Protein AF-A0A6P0TDN8-F1 (afdb_monomer_lite)

Sequence (100 aa):
MKPEHPEQSISAPGKVEPGKIQPEKLEPEKLEPEKTADGSYTFFSSQFNEAFHSRQGARLEAEQKFVGPAQLAKLAAGTTVCLIDVCYGLGYNTAAALDT

Secondary structure (DSSP, 8-state):
--PPPP----PPPP---TT-------PPP-EEEEE-TTS-EEEEETTTTEESS-TT-HHHHIIIIIIHHHTHHHHHTTS------SS-TTSHHHHHHHT-

Radius of gyration: 19.29 Å; chains: 1; bounding box: 53×51×37 Å

pLDDT: mean 82.1, std 22.08, range [37.41, 98.56]

Structure (mmCIF, N/CA/C/O backbone):
data_AF-A0A6P0TDN8-F1
#
_entry.id   AF-A0A6P0TDN8-F1
#
loop_
_atom_site.group_PDB
_atom_site.id
_atom_site.type_symbol
_atom_site.label_atom_id
_atom_site.label_alt_id
_atom_site.label_comp_id
_atom_site.label_asym_id
_atom_site.label_entity_id
_atom_site.label_seq_id
_atom_site.pdbx_PDB_ins_code
_atom_site.Cartn_x
_atom_site.Cartn_y
_atom_site.Cartn_z
_atom_site.occupancy
_atom_site.B_iso_or_equiv
_atom_site.auth_seq_id
_atom_site.auth_comp_id
_atom_site.auth_asym_id
_atom_site.auth_atom_id
_atom_site.pdbx_PDB_model_num
ATOM 1 N N . MET A 1 1 ? 35.865 -24.591 -5.234 1.00 43.50 1 MET A N 1
ATOM 2 C CA . MET A 1 1 ? 35.221 -23.487 -5.974 1.00 43.50 1 MET A CA 1
ATOM 3 C C . MET A 1 1 ? 34.119 -22.920 -5.094 1.00 43.50 1 MET A C 1
ATOM 5 O O . MET A 1 1 ? 33.136 -23.610 -4.867 1.00 43.50 1 MET A O 1
ATOM 9 N N . LYS A 1 2 ? 34.330 -21.739 -4.507 1.00 37.41 2 LYS A N 1
ATOM 10 C CA . LYS A 1 2 ? 33.287 -20.958 -3.821 1.00 37.41 2 LYS A CA 1
ATOM 11 C C . LYS A 1 2 ? 32.972 -19.748 -4.712 1.00 37.41 2 LYS A C 1
ATOM 13 O O . LYS A 1 2 ? 33.915 -19.243 -5.317 1.00 37.41 2 LYS A O 1
ATOM 18 N N . PRO A 1 3 ? 31.704 -19.325 -4.830 1.00 41.34 3 PRO A N 1
ATOM 19 C CA . PRO A 1 3 ? 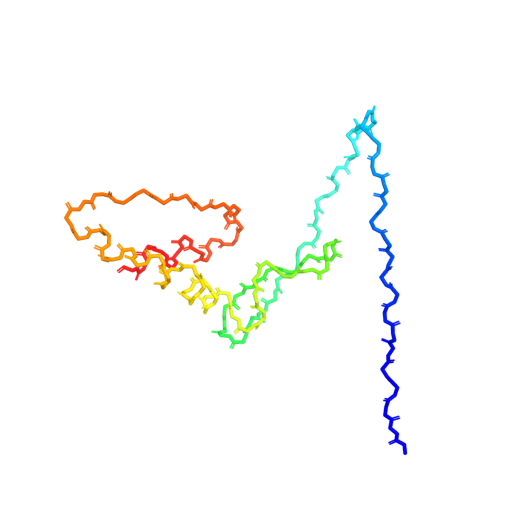31.340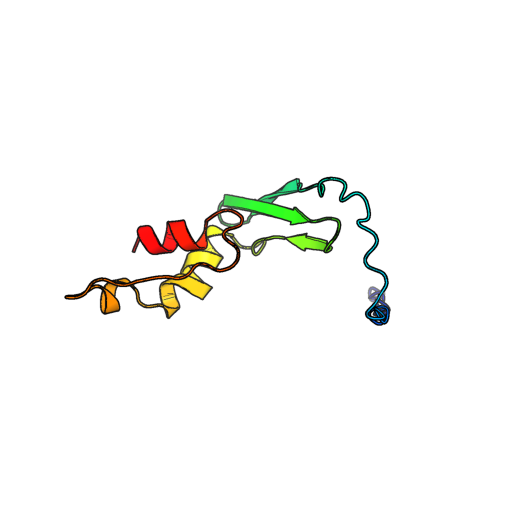 -18.181 -5.652 1.00 41.34 3 PRO A CA 1
ATOM 20 C C . PRO A 1 3 ? 31.822 -16.889 -4.986 1.00 41.34 3 PRO A C 1
ATOM 22 O O . PRO A 1 3 ? 31.651 -16.700 -3.782 1.00 41.34 3 PRO A O 1
ATOM 25 N N . GLU A 1 4 ? 32.458 -16.033 -5.776 1.00 37.88 4 GLU A N 1
ATOM 26 C CA . GLU A 1 4 ? 32.854 -14.681 -5.395 1.00 37.88 4 GLU A CA 1
ATOM 27 C C . GLU A 1 4 ? 31.596 -13.805 -5.322 1.00 37.88 4 GLU A C 1
ATOM 29 O O . GLU A 1 4 ? 30.813 -13.741 -6.272 1.00 37.88 4 GLU A O 1
ATOM 34 N N . HIS A 1 5 ? 31.370 -13.155 -4.180 1.00 40.91 5 HIS A N 1
ATOM 35 C CA . HIS A 1 5 ? 30.386 -12.082 -4.071 1.00 40.91 5 HIS A CA 1
ATOM 36 C C . HIS A 1 5 ? 31.041 -10.777 -4.541 1.00 40.91 5 HIS A C 1
ATOM 38 O O . HIS A 1 5 ? 32.100 -10.437 -4.014 1.00 40.91 5 HIS A O 1
ATOM 44 N N . PRO A 1 6 ? 30.450 -10.029 -5.489 1.00 42.62 6 PRO A N 1
ATOM 45 C CA . PRO A 1 6 ? 30.974 -8.719 -5.837 1.00 42.62 6 PRO A CA 1
ATOM 46 C C . PRO A 1 6 ? 30.655 -7.733 -4.708 1.00 42.62 6 PRO A C 1
ATOM 48 O O . PRO A 1 6 ? 29.490 -7.492 -4.389 1.00 42.62 6 PRO A O 1
ATOM 51 N N . GLU A 1 7 ? 31.700 -7.165 -4.104 1.00 42.69 7 GLU A N 1
ATOM 52 C CA . GLU A 1 7 ? 31.596 -5.980 -3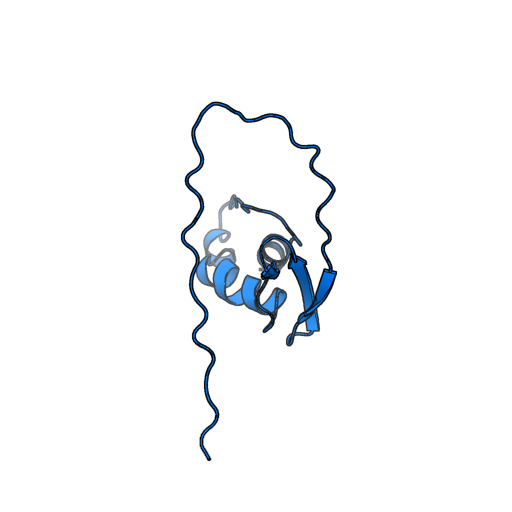.254 1.00 42.69 7 GLU A CA 1
ATOM 53 C C . GLU A 1 7 ? 31.029 -4.830 -4.093 1.00 42.69 7 GLU A C 1
ATOM 55 O O . GLU A 1 7 ? 31.666 -4.335 -5.023 1.00 42.69 7 GLU A O 1
ATOM 60 N N . GLN A 1 8 ? 29.801 -4.411 -3.791 1.00 45.44 8 GLN A N 1
ATOM 61 C CA . GLN A 1 8 ? 29.238 -3.197 -4.365 1.00 45.44 8 GLN A CA 1
ATOM 62 C C . GLN A 1 8 ? 29.825 -1.996 -3.624 1.00 45.44 8 GLN A C 1
ATOM 64 O O . GLN A 1 8 ? 29.544 -1.765 -2.448 1.00 45.44 8 GLN A O 1
ATOM 69 N N . SER A 1 9 ? 30.658 -1.229 -4.326 1.00 39.59 9 SER A N 1
ATOM 70 C CA . SER A 1 9 ? 31.163 0.055 -3.857 1.00 39.59 9 SER A CA 1
ATOM 71 C C . SER A 1 9 ? 29.997 1.032 -3.701 1.00 39.59 9 SER A C 1
ATOM 73 O O . SER A 1 9 ? 29.431 1.500 -4.690 1.00 39.59 9 SER A O 1
ATOM 75 N N . ILE A 1 10 ? 29.641 1.354 -2.462 1.00 46.28 10 ILE A N 1
ATOM 76 C CA . ILE A 1 10 ? 28.723 2.452 -2.166 1.00 46.28 10 ILE A CA 1
ATOM 77 C C . ILE A 1 10 ? 29.397 3.782 -2.539 1.00 46.28 10 ILE A C 1
ATOM 79 O O . ILE A 1 10 ? 30.302 4.254 -1.853 1.00 46.28 10 ILE A O 1
ATOM 83 N N . SER A 1 11 ? 28.989 4.398 -3.650 1.00 49.59 11 SER A N 1
ATOM 84 C CA . SER A 1 11 ? 29.369 5.782 -3.938 1.00 49.59 11 SER A CA 1
ATOM 85 C C . SER A 1 11 ? 28.619 6.706 -2.981 1.00 49.59 11 SER A C 1
ATOM 87 O O . SER A 1 11 ? 27.394 6.631 -2.885 1.00 49.59 11 SER A O 1
ATOM 89 N N . ALA A 1 12 ? 29.347 7.567 -2.271 1.00 38.00 12 ALA A N 1
ATOM 90 C CA . ALA A 1 12 ? 28.763 8.556 -1.369 1.00 38.00 12 ALA A CA 1
ATOM 91 C C . ALA A 1 12 ? 27.717 9.432 -2.093 1.00 38.00 12 ALA A C 1
ATOM 93 O O . ALA A 1 12 ? 27.914 9.755 -3.269 1.00 38.00 12 ALA A O 1
ATOM 94 N N . PRO A 1 13 ? 26.634 9.860 -1.414 1.00 48.31 13 PRO A N 1
ATOM 95 C CA . PRO A 1 13 ? 25.678 10.781 -2.010 1.00 48.31 13 PRO A CA 1
ATOM 96 C C . PRO A 1 13 ? 26.393 12.094 -2.346 1.00 48.31 13 PRO A C 1
ATOM 98 O O . PRO A 1 13 ? 27.080 12.681 -1.504 1.00 48.31 13 PRO A O 1
ATOM 101 N N . GLY A 1 14 ? 26.261 12.531 -3.600 1.00 50.12 14 GLY A N 1
ATOM 102 C CA . GLY A 1 14 ? 26.813 13.796 -4.071 1.00 50.12 14 GLY A CA 1
ATOM 103 C C . GLY A 1 14 ? 26.311 14.954 -3.210 1.00 50.12 14 GLY A C 1
ATOM 104 O O . GLY A 1 14 ? 25.124 15.059 -2.905 1.00 50.12 14 GLY A O 1
ATOM 105 N N . LYS A 1 15 ? 27.229 15.820 -2.782 1.00 44.81 15 LYS A N 1
ATOM 106 C CA . LYS A 1 15 ? 26.921 16.990 -1.958 1.00 44.81 15 LYS A CA 1
ATOM 107 C C . LYS A 1 15 ? 26.129 17.994 -2.804 1.00 44.81 15 LYS A C 1
ATOM 109 O O . LYS A 1 15 ? 26.672 18.535 -3.762 1.00 44.81 15 LYS A O 1
ATOM 114 N N . VAL A 1 16 ? 24.861 18.236 -2.471 1.00 48.09 16 VAL A N 1
ATOM 115 C CA . VAL A 1 16 ? 24.026 19.235 -3.160 1.00 48.09 16 VAL A CA 1
ATOM 116 C C . VAL A 1 16 ? 24.204 20.590 -2.473 1.00 48.09 16 VAL A C 1
ATOM 118 O O . VAL A 1 16 ? 23.932 20.726 -1.280 1.00 48.09 16 VAL A O 1
ATOM 121 N N . GLU A 1 17 ? 24.687 21.591 -3.209 1.00 40.97 17 GLU A N 1
ATOM 122 C CA . GLU A 1 17 ? 24.831 22.962 -2.708 1.00 40.97 17 GLU A CA 1
ATOM 123 C C . GLU A 1 17 ? 23.508 23.745 -2.839 1.00 40.97 17 GLU A C 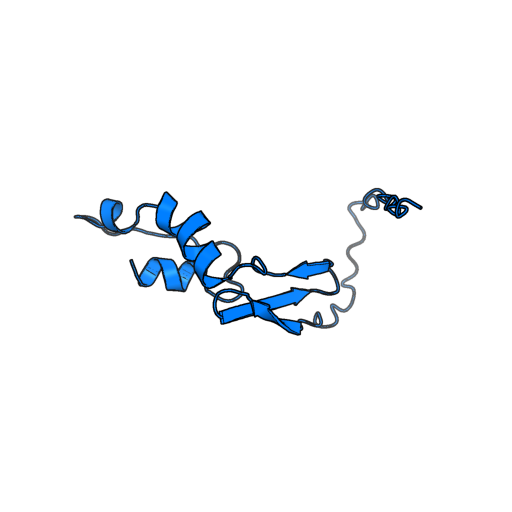1
ATOM 125 O O . GLU A 1 17 ? 22.875 23.715 -3.901 1.00 40.97 17 GLU A O 1
ATOM 130 N N . PRO A 1 18 ? 23.067 24.474 -1.796 1.00 41.81 18 PRO A N 1
ATOM 131 C CA . PRO A 1 18 ? 21.818 25.224 -1.836 1.00 41.81 18 PRO A CA 1
ATOM 132 C C . PRO A 1 18 ? 22.008 26.515 -2.644 1.00 41.81 18 PRO A C 1
ATOM 134 O O . PRO A 1 18 ? 22.669 27.446 -2.192 1.00 41.81 18 PRO A O 1
ATOM 137 N N . GLY A 1 19 ? 21.427 26.584 -3.847 1.00 48.66 19 GLY A N 1
ATOM 138 C CA . GLY A 1 19 ? 21.406 27.830 -4.629 1.00 48.66 19 GLY A CA 1
ATOM 139 C C . GLY A 1 19 ? 21.332 27.711 -6.153 1.00 48.6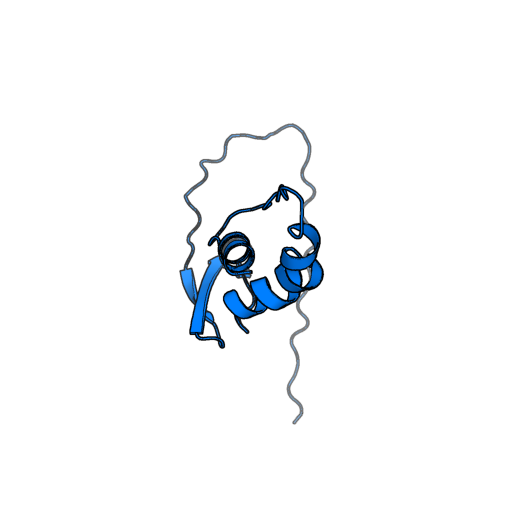6 19 GLY A C 1
ATOM 140 O O . GLY A 1 19 ? 21.270 28.737 -6.824 1.00 48.66 19 GLY A O 1
ATOM 141 N N . LYS A 1 20 ? 21.312 26.504 -6.729 1.00 49.75 20 LYS A N 1
ATOM 142 C CA . LYS A 1 20 ? 21.137 26.304 -8.179 1.00 49.75 20 LYS A CA 1
ATOM 143 C C . LYS A 1 20 ? 20.080 25.248 -8.486 1.00 49.75 20 LYS A C 1
ATOM 145 O O . LYS A 1 20 ? 20.382 24.240 -9.110 1.00 49.75 20 LYS A O 1
ATOM 150 N N . ILE A 1 21 ? 18.833 25.477 -8.082 1.00 50.38 21 ILE A N 1
ATOM 151 C CA . ILE A 1 21 ? 17.727 24.735 -8.697 1.00 50.38 21 ILE A CA 1
ATOM 152 C C . ILE A 1 21 ? 17.394 25.462 -9.998 1.00 50.38 21 ILE A C 1
ATOM 154 O O . ILE A 1 21 ? 16.561 26.364 -10.040 1.00 50.38 21 ILE A O 1
ATOM 158 N N . GLN A 1 22 ? 18.120 25.117 -11.058 1.00 49.28 22 GLN A N 1
ATOM 159 C CA . GLN A 1 22 ? 17.565 25.274 -12.396 1.00 49.28 22 GLN A CA 1
ATOM 160 C C . GLN A 1 22 ? 16.427 24.250 -12.486 1.00 49.28 22 GLN A C 1
ATOM 162 O O . GLN A 1 22 ? 16.628 23.129 -12.015 1.00 49.28 22 GLN A O 1
ATOM 167 N N . PRO A 1 23 ? 15.238 24.593 -13.010 1.00 51.50 23 PRO A N 1
ATOM 168 C CA . PRO A 1 23 ? 14.234 23.586 -13.297 1.00 51.50 23 PRO A CA 1
ATOM 169 C C . PRO A 1 23 ? 14.798 22.733 -14.433 1.00 51.50 23 PRO A C 1
ATOM 171 O O . PRO A 1 23 ? 14.604 23.027 -15.611 1.00 51.50 23 PRO A O 1
ATOM 174 N N . GLU A 1 24 ? 15.585 21.718 -14.081 1.00 55.47 24 GLU A N 1
ATOM 175 C CA . GLU A 1 24 ? 15.860 20.617 -14.981 1.00 55.47 24 GLU A CA 1
ATOM 176 C C . GLU A 1 24 ? 14.495 20.116 -15.432 1.00 55.47 24 GLU A C 1
ATOM 178 O O . GLU A 1 24 ? 13.583 19.904 -14.633 1.00 55.47 24 GLU A O 1
ATOM 183 N N . LYS A 1 25 ? 14.329 20.061 -16.745 1.00 51.69 25 LYS A N 1
ATOM 184 C CA . LYS A 1 25 ? 13.161 19.522 -17.418 1.00 51.69 25 LYS A CA 1
ATOM 185 C C . LYS A 1 25 ? 12.959 18.108 -16.863 1.00 51.69 25 LYS A C 1
ATOM 187 O O . LYS A 1 25 ? 13.690 17.209 -17.261 1.00 51.69 25 LYS A O 1
ATOM 192 N N . LEU A 1 26 ? 12.060 17.943 -15.883 1.00 58.03 26 LEU A N 1
ATOM 193 C CA . LEU A 1 26 ? 11.722 16.636 -15.321 1.00 58.03 26 LEU A CA 1
ATOM 194 C C . LEU A 1 26 ? 11.086 15.835 -16.455 1.00 58.03 26 LEU A C 1
ATOM 196 O O . LEU A 1 26 ? 9.901 15.985 -16.752 1.00 58.03 26 LEU A O 1
ATOM 200 N N . GLU A 1 27 ? 11.900 15.043 -17.143 1.00 67.00 27 GLU A N 1
ATOM 201 C CA . GLU A 1 27 ? 11.387 14.007 -18.022 1.00 67.00 27 GLU A CA 1
ATOM 202 C C . GLU A 1 27 ? 10.582 13.038 -17.137 1.00 67.00 27 GLU A C 1
ATOM 204 O O . GLU A 1 27 ? 11.035 12.704 -16.037 1.00 67.00 27 GLU A O 1
ATOM 209 N N . PRO A 1 28 ? 9.366 12.638 -17.546 1.00 72.44 28 PRO A N 1
ATOM 210 C CA . PRO A 1 28 ? 8.543 11.755 -16.738 1.00 72.44 28 PRO A CA 1
ATOM 211 C C . PRO A 1 28 ? 9.303 10.457 -16.473 1.00 72.44 28 PRO A C 1
ATOM 213 O O . PRO A 1 28 ? 9.805 9.809 -17.394 1.00 72.44 28 PRO A O 1
ATOM 216 N N . GLU A 1 29 ? 9.398 10.098 -15.198 1.00 81.75 29 GLU A N 1
ATOM 217 C CA . GLU A 1 29 ? 10.082 8.891 -14.769 1.00 81.75 29 GLU A CA 1
ATOM 218 C C . GLU A 1 29 ? 9.445 7.650 -15.408 1.00 81.75 29 GLU A C 1
ATOM 220 O O . GLU A 1 29 ? 8.221 7.486 -15.431 1.00 81.75 29 GLU A O 1
ATOM 225 N N . LYS A 1 30 ? 10.284 6.750 -15.926 1.00 88.44 30 LYS A N 1
ATOM 226 C CA . LYS A 1 30 ? 9.825 5.475 -16.472 1.00 88.44 30 LYS A CA 1
ATOM 227 C C . LYS A 1 30 ? 9.547 4.504 -15.325 1.00 88.44 30 LYS A C 1
ATOM 229 O O . LYS A 1 30 ? 10.474 3.948 -14.745 1.00 88.44 30 LYS A O 1
ATOM 234 N N . LEU A 1 31 ? 8.266 4.281 -15.044 1.00 95.62 31 LEU A N 1
ATOM 235 C CA . LEU A 1 31 ? 7.798 3.276 -14.092 1.00 95.62 31 LEU A CA 1
ATOM 236 C C . LEU A 1 31 ? 7.401 1.992 -14.822 1.00 95.62 31 LEU A C 1
ATOM 238 O O . LEU A 1 31 ? 6.647 2.026 -15.798 1.00 95.62 31 LEU A O 1
ATOM 242 N N . GLU A 1 32 ? 7.901 0.853 -14.349 1.00 97.00 32 GLU A N 1
ATOM 243 C CA . GLU A 1 32 ? 7.601 -0.461 -14.926 1.00 97.00 32 GLU A CA 1
ATOM 244 C C . GLU A 1 32 ? 6.697 -1.270 -13.989 1.0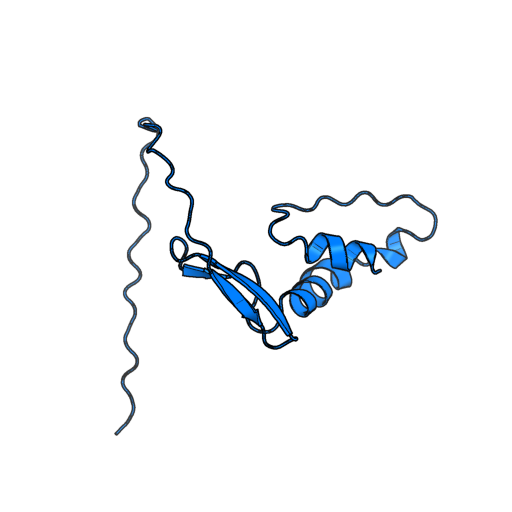0 97.00 32 GLU A C 1
ATOM 246 O O . GLU A 1 32 ? 7.047 -1.446 -12.821 1.00 97.00 32 GLU A O 1
ATOM 251 N N . PRO A 1 33 ? 5.526 -1.757 -14.443 1.00 97.50 33 PRO A N 1
ATOM 252 C CA . PRO A 1 33 ? 4.682 -2.605 -13.613 1.00 97.50 33 PRO A CA 1
ATOM 253 C C . PRO A 1 33 ? 5.337 -3.975 -13.400 1.00 97.50 33 PRO A C 1
ATOM 255 O O . PRO A 1 33 ? 5.641 -4.686 -14.356 1.00 97.50 33 PRO A O 1
ATOM 258 N N . GLU A 1 34 ? 5.477 -4.382 -12.142 1.00 98.06 34 GLU A N 1
ATOM 259 C CA . GLU A 1 34 ? 5.958 -5.700 -11.730 1.00 98.06 34 GLU A CA 1
ATOM 260 C C . GLU A 1 34 ? 4.861 -6.431 -10.948 1.00 98.06 34 GLU A C 1
ATOM 262 O O . GLU A 1 34 ? 4.231 -5.870 -10.051 1.00 98.06 34 GLU A O 1
ATOM 267 N N . LYS A 1 35 ? 4.642 -7.711 -11.260 1.00 98.44 35 LYS A N 1
ATOM 268 C CA . LYS A 1 35 ? 3.774 -8.574 -10.453 1.00 98.44 35 LYS A CA 1
ATOM 269 C C . LYS A 1 35 ? 4.546 -9.069 -9.228 1.00 98.44 35 LYS A C 1
ATOM 271 O O . LYS A 1 35 ? 5.680 -9.523 -9.362 1.00 98.44 35 LYS A O 1
ATOM 276 N N . THR A 1 36 ? 3.934 -9.010 -8.052 1.00 98.56 36 THR A N 1
ATOM 277 C CA . THR A 1 36 ? 4.528 -9.457 -6.783 1.00 98.56 36 THR A CA 1
ATOM 278 C C . THR A 1 36 ? 4.108 -10.896 -6.444 1.00 98.56 36 THR A C 1
ATOM 280 O O . THR A 1 36 ? 3.246 -11.486 -7.107 1.00 98.56 36 THR A O 1
ATOM 283 N N . ALA A 1 37 ? 4.723 -11.493 -5.417 1.00 98.44 37 ALA A N 1
ATOM 284 C CA . ALA A 1 37 ? 4.486 -12.894 -5.058 1.00 98.44 37 ALA A CA 1
ATOM 285 C C . ALA A 1 37 ? 3.082 -13.176 -4.485 1.00 98.44 37 ALA A C 1
ATOM 287 O O . ALA A 1 37 ? 2.573 -14.279 -4.679 1.00 98.44 37 ALA A O 1
ATOM 288 N N . ASP A 1 38 ? 2.425 -12.200 -3.847 1.00 97.94 38 ASP A N 1
ATOM 289 C CA . ASP A 1 38 ? 1.029 -12.330 -3.386 1.00 97.94 38 ASP A CA 1
ATOM 290 C C . ASP A 1 38 ? -0.011 -12.118 -4.511 1.00 97.94 38 ASP A C 1
ATOM 292 O O . ASP A 1 38 ? -1.218 -12.170 -4.273 1.00 97.94 38 ASP A O 1
ATOM 296 N N . GLY A 1 39 ? 0.449 -11.884 -5.745 1.00 98.00 39 GLY A N 1
ATOM 297 C CA . GLY A 1 39 ? -0.389 -11.671 -6.922 1.00 98.00 39 GLY A CA 1
ATOM 298 C C . GLY A 1 39 ? -0.819 -10.222 -7.158 1.00 98.00 39 GLY A C 1
ATOM 299 O O . GLY A 1 39 ? -1.429 -9.956 -8.197 1.00 98.00 39 GLY A O 1
ATOM 300 N N . SER A 1 40 ? -0.487 -9.297 -6.254 1.00 98.31 40 SER A N 1
ATOM 301 C CA . SER A 1 40 ? -0.646 -7.853 -6.456 1.00 98.31 40 SER A CA 1
ATOM 302 C C . SER A 1 40 ? 0.402 -7.290 -7.432 1.00 98.31 40 SER A C 1
ATOM 304 O O . SER A 1 40 ? 1.245 -8.019 -7.960 1.00 98.31 40 SER A O 1
ATOM 306 N N . TYR A 1 41 ? 0.343 -5.986 -7.703 1.00 98.25 41 TYR A N 1
ATOM 307 C CA . TYR A 1 41 ? 1.287 -5.294 -8.580 1.00 98.25 41 TYR A CA 1
ATOM 308 C C . TYR A 1 41 ? 2.018 -4.182 -7.831 1.00 98.25 41 TYR A C 1
ATOM 310 O O . TYR A 1 41 ? 1.490 -3.580 -6.905 1.00 98.25 41 TYR A O 1
ATOM 318 N N . THR A 1 42 ? 3.240 -3.898 -8.259 1.00 98.12 42 THR A N 1
ATOM 319 C CA . THR A 1 42 ? 4.043 -2.753 -7.826 1.00 98.12 42 THR A CA 1
ATOM 320 C C . THR A 1 42 ? 4.598 -2.036 -9.058 1.00 98.12 42 THR A C 1
ATOM 322 O O . THR A 1 42 ? 4.577 -2.594 -10.156 1.00 98.12 42 THR A O 1
ATOM 325 N N . PHE A 1 43 ? 5.088 -0.809 -8.900 1.00 97.56 43 PHE A N 1
ATOM 326 C CA . PHE A 1 43 ? 5.908 -0.155 -9.917 1.00 97.56 43 PHE A CA 1
ATOM 327 C C . PHE A 1 43 ? 7.368 -0.195 -9.491 1.00 97.56 43 PHE A C 1
ATOM 329 O O . PHE A 1 43 ? 7.679 0.076 -8.331 1.00 97.56 43 PHE A O 1
ATOM 336 N N . PHE A 1 44 ? 8.253 -0.508 -10.432 1.00 97.50 44 PHE A N 1
ATOM 337 C CA . PHE A 1 44 ? 9.689 -0.361 -10.272 1.00 97.50 44 PHE A CA 1
ATOM 338 C C . PHE A 1 44 ? 10.165 0.947 -10.902 1.00 97.50 44 PHE A C 1
ATOM 340 O O . PHE A 1 44 ? 9.853 1.250 -12.057 1.00 97.50 44 PHE A O 1
ATOM 347 N N . SER A 1 45 ? 10.928 1.702 -10.121 1.00 95.00 45 SER A N 1
ATOM 348 C CA . SER A 1 45 ? 11.643 2.899 -10.529 1.00 95.00 45 SER A CA 1
ATOM 349 C C . SER A 1 45 ? 13.061 2.531 -10.945 1.00 95.00 45 SER A C 1
ATOM 351 O O . SER A 1 45 ? 13.872 2.115 -10.115 1.00 95.00 45 SER A O 1
ATOM 353 N N . SER A 1 46 ? 13.413 2.760 -12.211 1.00 93.12 46 SER A N 1
ATOM 354 C CA . SER A 1 46 ? 14.813 2.646 -12.636 1.00 93.12 46 SER A CA 1
ATOM 355 C C . SER A 1 46 ? 15.688 3.778 -12.090 1.00 93.12 46 SER A C 1
ATOM 357 O O . SER A 1 46 ? 16.897 3.610 -11.972 1.00 93.12 46 SER A O 1
ATOM 359 N N . GLN A 1 47 ? 15.093 4.935 -11.781 1.00 92.94 47 GLN A N 1
ATOM 360 C CA . GLN A 1 47 ? 15.811 6.106 -11.279 1.00 92.94 47 GLN A CA 1
ATOM 361 C C . GLN A 1 47 ? 16.292 5.901 -9.839 1.00 92.94 47 GLN A C 1
ATOM 363 O O . GLN A 1 47 ? 17.439 6.209 -9.522 1.00 92.94 47 GLN A O 1
ATOM 368 N N . PHE A 1 48 ? 15.420 5.376 -8.979 1.00 92.56 48 PHE A N 1
ATOM 369 C CA . PHE A 1 48 ? 15.712 5.100 -7.574 1.00 92.56 48 PHE A CA 1
ATOM 370 C C . PHE A 1 48 ? 16.200 3.665 -7.353 1.00 92.56 48 PHE A C 1
ATOM 372 O O . PHE A 1 48 ? 16.720 3.358 -6.286 1.00 92.56 48 PHE A O 1
ATOM 379 N N . ASN A 1 49 ? 16.093 2.803 -8.372 1.00 94.69 49 ASN A N 1
ATOM 380 C CA . ASN A 1 49 ? 16.404 1.374 -8.299 1.00 94.69 49 ASN A CA 1
ATOM 381 C C . ASN A 1 49 ? 15.592 0.660 -7.199 1.00 94.69 49 ASN A C 1
ATOM 383 O O . ASN A 1 49 ? 16.077 -0.242 -6.514 1.00 94.69 49 ASN A O 1
ATOM 387 N N . GLU A 1 50 ? 14.334 1.071 -7.037 1.00 95.69 50 GLU A N 1
ATOM 388 C CA . GLU A 1 50 ? 13.439 0.631 -5.970 1.00 95.69 50 GLU A CA 1
ATOM 389 C C . GLU A 1 50 ? 12.037 0.342 -6.510 1.00 95.69 50 GLU A C 1
ATOM 391 O O . GLU A 1 50 ? 11.572 0.953 -7.472 1.00 95.69 50 GLU A O 1
ATOM 396 N N . ALA A 1 51 ? 11.353 -0.614 -5.880 1.00 97.06 51 ALA A N 1
ATOM 397 C CA . ALA A 1 51 ? 9.935 -0.856 -6.114 1.00 97.06 51 ALA A CA 1
ATOM 398 C C . ALA A 1 51 ? 9.101 -0.091 -5.079 1.00 97.06 51 ALA A C 1
ATOM 400 O O . ALA A 1 51 ? 9.518 0.033 -3.930 1.00 97.06 51 ALA A O 1
ATOM 401 N N . PHE A 1 52 ? 7.907 0.365 -5.462 1.00 97.00 52 PHE A N 1
ATOM 402 C CA . PHE A 1 52 ? 7.006 1.113 -4.568 1.00 97.00 52 PHE A CA 1
ATOM 403 C C . PHE A 1 52 ? 6.589 0.284 -3.346 1.00 97.00 52 PHE A C 1
ATOM 405 O O . PHE A 1 52 ? 6.444 0.806 -2.246 1.00 97.00 52 PHE A O 1
ATOM 412 N N . HIS A 1 53 ? 6.417 -1.016 -3.564 1.00 97.69 53 HIS A N 1
ATOM 413 C CA . HIS A 1 53 ? 6.129 -2.019 -2.552 1.00 97.69 53 HIS A CA 1
ATOM 414 C C . HIS A 1 53 ? 7.052 -3.232 -2.680 1.00 97.69 53 HIS A C 1
ATOM 416 O O . HIS A 1 53 ? 7.620 -3.510 -3.742 1.00 97.69 53 HIS A O 1
ATOM 422 N N . SER A 1 54 ? 7.137 -3.999 -1.596 1.00 97.12 54 SER A N 1
ATOM 423 C CA . SER A 1 54 ? 7.845 -5.270 -1.507 1.00 97.12 54 SER A CA 1
ATOM 424 C C . SER A 1 54 ? 7.441 -6.241 -2.617 1.00 97.12 54 SER A C 1
ATOM 426 O O . SER A 1 54 ? 6.263 -6.515 -2.847 1.00 97.12 54 SER A O 1
ATOM 428 N N . ARG A 1 55 ? 8.442 -6.888 -3.226 1.00 97.38 55 ARG A N 1
ATOM 429 C CA . ARG A 1 55 ? 8.234 -7.975 -4.198 1.00 97.38 55 ARG A CA 1
ATOM 430 C C . ARG A 1 55 ? 7.563 -9.214 -3.594 1.00 97.38 55 ARG A C 1
ATOM 432 O O . ARG A 1 55 ? 7.040 -10.038 -4.341 1.00 97.38 55 ARG A O 1
ATOM 439 N N . GLN A 1 56 ? 7.538 -9.343 -2.263 1.00 97.69 56 GLN A N 1
ATOM 440 C CA . GLN A 1 56 ? 6.754 -10.387 -1.593 1.00 97.69 56 GLN A CA 1
ATOM 441 C C . GLN A 1 56 ? 5.243 -10.155 -1.738 1.00 97.69 56 GLN A C 1
ATOM 443 O O . GLN A 1 56 ? 4.488 -11.120 -1.744 1.00 97.69 56 GLN A O 1
ATOM 448 N N . GLY A 1 57 ? 4.803 -8.903 -1.884 1.00 97.94 57 GLY A N 1
ATOM 449 C CA . GLY A 1 57 ? 3.389 -8.575 -1.980 1.00 97.94 57 GLY A CA 1
ATOM 450 C C . GLY A 1 57 ? 3.079 -7.144 -1.568 1.00 97.94 57 GLY A C 1
ATOM 451 O O . GLY A 1 57 ? 3.358 -6.773 -0.430 1.00 97.94 57 GLY A O 1
ATOM 452 N N . ALA A 1 58 ? 2.484 -6.354 -2.464 1.00 98.31 58 ALA A N 1
ATOM 453 C CA . ALA A 1 58 ? 2.055 -4.989 -2.165 1.00 98.31 58 ALA A CA 1
ATOM 454 C C . ALA A 1 58 ? 0.821 -4.969 -1.257 1.00 98.31 58 ALA A C 1
ATOM 456 O O . ALA A 1 58 ? 0.761 -4.189 -0.306 1.00 98.31 58 ALA A O 1
ATOM 457 N N . ARG A 1 59 ? -0.128 -5.886 -1.492 1.00 98.00 59 ARG A N 1
ATOM 458 C CA . ARG A 1 59 ? -1.291 -6.062 -0.616 1.00 98.00 59 ARG A CA 1
ATOM 459 C C . ARG A 1 59 ? -0.860 -6.579 0.756 1.00 98.00 59 ARG A C 1
ATOM 461 O O . ARG A 1 59 ? -1.234 -5.996 1.769 1.00 98.00 59 ARG A O 1
ATOM 468 N N . LEU A 1 60 ? -0.043 -7.630 0.783 1.00 98.19 60 LEU A N 1
ATOM 469 C CA . LEU A 1 60 ? 0.465 -8.228 2.016 1.00 98.19 60 LEU A CA 1
ATOM 470 C C . LEU A 1 60 ? 1.229 -7.209 2.868 1.00 98.19 60 LEU A C 1
ATOM 472 O O . LEU A 1 60 ? 1.048 -7.145 4.082 1.00 98.19 60 LEU A O 1
ATOM 476 N N . GLU A 1 61 ? 2.081 -6.401 2.237 1.00 98.19 61 GLU A N 1
ATOM 477 C CA . GLU A 1 61 ? 2.819 -5.346 2.921 1.00 98.19 61 GLU A CA 1
ATOM 478 C C . GLU A 1 61 ? 1.894 -4.289 3.536 1.00 98.19 61 GLU A C 1
ATOM 480 O O . GLU A 1 61 ? 2.076 -3.955 4.710 1.00 98.19 61 GLU A O 1
ATOM 485 N N . ALA A 1 62 ? 0.904 -3.797 2.783 1.00 98.06 62 ALA A N 1
ATOM 486 C CA . ALA A 1 62 ? -0.071 -2.824 3.276 1.00 98.06 62 ALA A CA 1
ATOM 487 C C . ALA A 1 62 ? -0.816 -3.346 4.517 1.00 98.06 62 ALA A C 1
ATOM 489 O O . ALA A 1 62 ? -0.881 -2.667 5.547 1.00 98.06 62 ALA A O 1
ATOM 490 N N . GLU A 1 63 ? -1.306 -4.585 4.451 1.00 97.38 63 GLU A N 1
ATOM 491 C CA . GLU A 1 63 ? -2.027 -5.241 5.545 1.00 97.38 63 GLU A CA 1
ATOM 492 C C . GLU A 1 63 ? -1.137 -5.437 6.782 1.00 97.38 63 GLU A C 1
ATOM 494 O O . GLU A 1 63 ? -1.527 -5.081 7.894 1.00 97.38 63 GLU A O 1
ATOM 499 N N . GLN A 1 64 ? 0.072 -5.978 6.614 1.00 97.75 64 GLN A N 1
ATOM 500 C CA . GLN A 1 64 ? 0.899 -6.403 7.748 1.00 97.75 64 GLN A CA 1
ATOM 501 C C . GLN A 1 64 ? 1.731 -5.285 8.372 1.00 97.75 64 GLN A C 1
ATOM 503 O O . GLN A 1 64 ? 1.942 -5.293 9.585 1.00 97.75 64 GLN A O 1
ATOM 508 N N . LYS A 1 65 ? 2.241 -4.345 7.570 1.00 97.50 65 LYS A N 1
ATOM 509 C CA . LYS A 1 65 ? 3.164 -3.311 8.063 1.00 97.50 65 LYS A CA 1
ATOM 510 C C . LYS A 1 65 ? 2.473 -2.002 8.421 1.00 97.50 65 LYS A C 1
ATOM 512 O O . LYS A 1 65 ? 3.003 -1.277 9.258 1.00 97.50 65 LYS A O 1
ATOM 517 N N . PHE A 1 66 ? 1.318 -1.706 7.823 1.00 96.75 66 PHE A N 1
ATOM 518 C CA . PHE A 1 66 ? 0.629 -0.428 8.017 1.00 96.75 66 PHE A CA 1
ATOM 519 C C . PHE A 1 66 ? -0.726 -0.607 8.708 1.00 96.75 66 PHE A C 1
ATOM 521 O O . PHE A 1 66 ? -0.910 -0.116 9.822 1.00 96.75 66 PHE A O 1
ATOM 528 N N . VAL A 1 67 ? -1.657 -1.351 8.106 1.00 96.06 67 VAL A N 1
ATOM 529 C CA . VAL A 1 67 ? -3.046 -1.432 8.596 1.00 96.06 67 VAL A CA 1
ATOM 530 C C . VAL A 1 67 ? -3.168 -2.248 9.882 1.00 96.06 67 VAL A C 1
ATOM 532 O O . VAL A 1 67 ? -3.767 -1.782 10.854 1.00 96.06 67 VAL A O 1
ATOM 535 N N . GLY A 1 68 ? -2.555 -3.433 9.934 1.00 96.25 68 GLY A N 1
ATOM 536 C CA . GLY A 1 68 ? -2.567 -4.302 11.112 1.00 96.25 68 GLY A CA 1
ATOM 537 C C . GLY A 1 68 ? -2.067 -3.590 12.377 1.00 96.25 68 GLY A C 1
ATOM 538 O O . GLY A 1 68 ? -2.790 -3.556 13.376 1.00 96.25 68 GLY A O 1
ATOM 539 N N . PRO A 1 69 ? -0.880 -2.953 12.349 1.00 97.19 69 PRO A N 1
ATOM 540 C CA . PRO A 1 69 ? -0.375 -2.181 13.483 1.00 97.19 69 PRO A CA 1
ATOM 541 C C . PRO A 1 69 ? -1.227 -0.952 13.838 1.00 97.19 69 PRO A C 1
ATOM 543 O O . PRO A 1 69 ? -1.309 -0.599 15.018 1.00 97.19 69 PRO A O 1
ATOM 546 N N . ALA A 1 70 ? -1.887 -0.323 12.856 1.00 95.75 70 ALA A N 1
ATOM 547 C CA . ALA A 1 70 ? -2.731 0.853 13.074 1.00 95.75 70 ALA A CA 1
ATOM 548 C C . ALA A 1 70 ? -4.025 0.547 13.852 1.00 95.75 70 ALA A C 1
ATOM 550 O O . ALA A 1 70 ? -4.586 1.452 14.467 1.00 95.75 70 ALA A O 1
ATOM 551 N N . GLN A 1 71 ? -4.482 -0.714 13.872 1.00 95.19 71 GLN A N 1
ATOM 552 C CA . GLN A 1 71 ? -5.652 -1.170 14.643 1.00 95.19 71 GLN A CA 1
ATOM 553 C C . GLN A 1 71 ? -6.921 -0.332 14.380 1.00 95.19 71 GLN A C 1
ATOM 555 O O . GLN A 1 71 ? -7.684 -0.029 15.302 1.00 95.19 71 GLN A O 1
ATOM 560 N N . LEU A 1 72 ? -7.159 0.041 13.117 1.00 94.25 72 LEU A N 1
ATOM 561 C CA . LEU A 1 72 ? -8.207 0.996 12.733 1.00 94.25 72 LEU A CA 1
ATOM 562 C C . LEU A 1 72 ? -9.609 0.570 13.195 1.00 94.25 72 LEU A C 1
ATOM 564 O O . LEU A 1 72 ? -10.311 1.392 13.775 1.00 94.25 72 LEU A O 1
ATOM 568 N N . ALA A 1 73 ? -9.980 -0.709 13.061 1.00 91.50 73 ALA A N 1
ATOM 569 C CA . ALA A 1 73 ? -11.276 -1.224 13.526 1.00 91.50 73 ALA A CA 1
ATOM 570 C C . ALA A 1 73 ? -11.504 -1.010 15.034 1.00 91.50 73 ALA A C 1
ATOM 572 O O . ALA A 1 73 ? -12.606 -0.682 15.473 1.00 91.50 73 ALA A O 1
ATOM 573 N N . LYS A 1 74 ? -10.448 -1.149 15.845 1.00 93.62 74 LYS A N 1
ATOM 574 C CA . LYS A 1 74 ? -10.519 -0.904 17.290 1.00 93.62 74 LYS A CA 1
ATOM 575 C C . LYS A 1 74 ? -10.679 0.583 17.596 1.00 93.62 74 LYS A C 1
ATOM 577 O O . LYS A 1 74 ? -11.408 0.932 18.518 1.00 93.62 74 LYS A O 1
ATOM 582 N N . LEU A 1 75 ? -9.996 1.448 16.847 1.00 92.88 75 LEU A N 1
ATOM 583 C CA . LEU A 1 75 ? -10.096 2.900 17.009 1.00 92.88 75 LEU A CA 1
ATOM 584 C C . LEU A 1 75 ? -11.448 3.438 16.531 1.00 92.88 75 LEU A C 1
ATOM 586 O O . LEU A 1 75 ? -11.987 4.343 17.153 1.00 92.88 75 LEU A O 1
ATOM 590 N N . ALA A 1 76 ? -12.011 2.867 15.467 1.00 92.50 76 ALA A N 1
ATOM 591 C CA . ALA A 1 76 ? -13.293 3.271 14.896 1.00 92.50 76 ALA A CA 1
ATOM 592 C C . ALA A 1 76 ? -14.506 2.842 15.740 1.00 92.50 76 ALA A C 1
ATOM 594 O O . ALA A 1 76 ? -15.620 3.315 15.504 1.00 92.50 76 ALA A O 1
ATOM 595 N N . ALA A 1 77 ? -14.317 1.980 16.745 1.00 90.25 77 ALA A N 1
ATOM 596 C CA . ALA A 1 77 ? -15.375 1.542 17.648 1.00 90.25 77 ALA A CA 1
ATOM 597 C C . ALA A 1 77 ? -15.868 2.698 18.543 1.00 90.25 77 ALA A C 1
ATOM 599 O O . ALA A 1 77 ? -15.438 2.866 19.683 1.00 90.25 77 ALA A O 1
ATOM 600 N N . GLY A 1 78 ? -16.801 3.496 18.017 1.00 85.69 78 GLY A N 1
ATOM 601 C CA . GLY A 1 78 ? -17.474 4.583 18.732 1.00 85.69 78 GLY A CA 1
ATOM 602 C C . GLY A 1 78 ? -16.969 5.992 18.413 1.00 85.69 78 GLY A C 1
ATOM 603 O O . GLY A 1 78 ? -17.419 6.942 19.049 1.00 85.69 78 GLY A O 1
ATOM 604 N N . THR A 1 79 ? -16.073 6.158 17.435 1.00 92.81 79 THR A N 1
ATOM 605 C CA . THR A 1 79 ? -15.606 7.478 16.981 1.00 92.81 79 THR A CA 1
ATOM 606 C C . THR A 1 79 ? -15.260 7.478 15.495 1.00 92.81 79 THR A C 1
ATOM 608 O O . THR A 1 79 ? -14.945 6.447 14.908 1.00 92.81 79 THR A O 1
ATOM 611 N N . THR A 1 80 ? -15.267 8.663 14.889 1.00 93.50 80 THR A N 1
ATOM 612 C CA . THR A 1 80 ? -14.655 8.885 13.578 1.00 93.50 80 THR A CA 1
ATOM 613 C C . THR A 1 80 ? -13.136 8.821 13.706 1.00 93.50 80 THR A C 1
ATOM 615 O O . THR A 1 80 ? -12.556 9.474 14.577 1.00 93.50 80 THR A O 1
ATOM 618 N N . VAL A 1 81 ? -12.493 8.067 12.817 1.00 94.69 81 VAL A N 1
ATOM 619 C CA . VAL A 1 81 ? -11.033 8.013 12.680 1.00 94.69 81 VAL A CA 1
ATOM 620 C C . VAL A 1 81 ? -10.628 8.838 11.463 1.00 94.69 81 VAL A C 1
ATOM 622 O O . VAL A 1 81 ? -11.239 8.731 10.403 1.00 94.69 81 VAL A O 1
ATOM 625 N N . CYS A 1 82 ? -9.596 9.666 11.618 1.00 95.31 82 CYS A N 1
ATOM 626 C CA . CYS A 1 82 ? -8.973 10.399 10.521 1.00 95.31 82 CYS A CA 1
ATOM 627 C C . CYS A 1 82 ? -7.597 9.788 10.246 1.00 95.31 82 CYS A C 1
ATOM 629 O O . CYS A 1 82 ? -6.785 9.675 11.166 1.00 95.31 82 CYS A O 1
ATOM 631 N N . LEU A 1 83 ? -7.349 9.386 8.999 1.00 94.56 83 LEU A N 1
ATOM 632 C CA . LEU A 1 83 ? -6.099 8.771 8.561 1.00 94.56 83 LEU A CA 1
ATOM 633 C C . LEU A 1 83 ? -5.376 9.703 7.584 1.00 94.56 83 LEU A C 1
ATOM 635 O O . LEU A 1 83 ? -6.006 10.312 6.721 1.00 94.56 83 LEU A O 1
ATOM 639 N N . ILE A 1 84 ? -4.052 9.791 7.708 1.00 95.69 84 ILE A N 1
ATOM 640 C CA . ILE A 1 84 ? -3.185 10.484 6.751 1.00 95.69 84 ILE A CA 1
ATOM 641 C C . ILE A 1 84 ? -2.356 9.420 6.034 1.00 95.69 84 ILE A C 1
ATOM 643 O O . ILE A 1 84 ? -1.555 8.741 6.672 1.00 95.69 84 ILE A O 1
ATOM 647 N N . ASP A 1 85 ? -2.542 9.293 4.720 1.00 95.19 85 ASP A N 1
ATOM 648 C CA . ASP A 1 85 ? -1.709 8.450 3.858 1.00 95.19 85 ASP A CA 1
ATOM 649 C C . ASP A 1 85 ? -0.651 9.325 3.171 1.00 95.19 85 ASP A C 1
ATOM 651 O O . ASP A 1 85 ? -0.968 10.194 2.353 1.00 95.19 85 ASP A O 1
ATOM 655 N N . VAL A 1 86 ? 0.611 9.150 3.560 1.00 95.19 86 VAL A N 1
ATOM 656 C CA . VAL A 1 86 ? 1.735 9.910 3.007 1.00 95.19 86 VAL A CA 1
ATOM 657 C C . VAL A 1 86 ? 2.317 9.116 1.847 1.00 95.19 86 VAL A C 1
ATOM 659 O O . VAL A 1 86 ? 2.779 7.999 2.044 1.00 95.19 86 VAL A O 1
ATOM 662 N N . CYS A 1 87 ? 2.338 9.734 0.662 1.00 91.50 87 CYS A N 1
ATOM 663 C CA . CYS A 1 87 ? 2.726 9.113 -0.610 1.00 91.50 87 CYS A CA 1
ATOM 664 C C . CYS A 1 87 ? 1.718 8.061 -1.100 1.00 91.50 87 CYS A C 1
ATOM 666 O O . CYS A 1 87 ? 2.035 6.880 -1.184 1.00 91.50 87 CYS A O 1
ATOM 668 N N . TYR A 1 88 ? 0.529 8.529 -1.509 1.00 92.56 88 TYR A N 1
ATOM 669 C CA . TYR A 1 88 ? -0.576 7.691 -2.004 1.00 92.56 88 TYR A CA 1
ATOM 670 C C . TYR A 1 88 ? -0.136 6.589 -2.984 1.00 92.56 88 TYR A C 1
ATOM 672 O O . TYR A 1 88 ? -0.588 5.452 -2.877 1.00 92.56 88 TYR A O 1
ATOM 680 N N . GLY A 1 89 ? 0.773 6.903 -3.916 1.00 94.69 89 GLY A N 1
ATOM 681 C CA . GLY A 1 89 ? 1.391 5.915 -4.800 1.00 94.69 89 GLY A CA 1
ATOM 682 C C . GLY A 1 89 ? 0.355 5.082 -5.559 1.00 94.69 89 GLY A C 1
ATOM 683 O O . GLY A 1 89 ? -0.426 5.613 -6.344 1.00 94.69 89 GLY A O 1
ATOM 684 N N . LEU A 1 90 ? 0.361 3.771 -5.314 1.00 96.12 90 LEU A N 1
ATOM 685 C CA . LEU A 1 90 ? -0.572 2.802 -5.902 1.00 96.12 90 LEU A CA 1
ATOM 686 C C . LEU A 1 90 ? -1.877 2.628 -5.107 1.00 96.12 90 LEU A C 1
ATOM 688 O O . LEU A 1 90 ? -2.777 1.920 -5.553 1.00 96.12 90 LEU A O 1
ATOM 692 N N . GLY A 1 91 ? -1.978 3.242 -3.929 1.00 97.44 91 GLY A N 1
ATOM 693 C CA . GLY A 1 91 ? -3.172 3.227 -3.090 1.00 97.44 91 GLY A CA 1
ATOM 694 C C . GLY A 1 91 ? -3.371 1.963 -2.249 1.00 97.44 91 GLY A C 1
ATOM 695 O O . GLY A 1 91 ? -4.426 1.838 -1.634 1.00 97.44 91 GLY A O 1
ATOM 696 N N . TYR A 1 92 ? -2.399 1.041 -2.174 1.00 98.06 92 TYR A N 1
ATOM 697 C CA . TYR A 1 92 ? -2.544 -0.200 -1.392 1.00 98.06 92 TYR A CA 1
ATOM 698 C C . TYR A 1 92 ? -2.797 0.055 0.098 1.00 98.06 92 TYR A C 1
ATOM 700 O O . TYR A 1 92 ? -3.658 -0.602 0.679 1.00 98.06 92 TYR A O 1
ATOM 708 N N . ASN A 1 93 ? -2.110 1.032 0.700 1.00 97.62 93 ASN A N 1
ATOM 709 C CA . ASN A 1 93 ? -2.305 1.387 2.109 1.00 97.62 93 ASN A CA 1
ATOM 710 C C . ASN A 1 93 ? -3.726 1.903 2.364 1.00 97.62 93 ASN A C 1
ATOM 712 O O . ASN A 1 93 ? -4.420 1.386 3.237 1.00 97.62 93 ASN A O 1
ATOM 716 N N . THR A 1 94 ? -4.183 2.875 1.566 1.00 97.44 94 THR A N 1
ATOM 717 C CA . THR A 1 94 ? -5.555 3.398 1.641 1.00 97.44 94 THR A CA 1
ATOM 718 C C . THR A 1 94 ? -6.598 2.300 1.406 1.00 97.44 94 THR A C 1
ATOM 720 O O . THR A 1 94 ? -7.557 2.202 2.166 1.00 97.44 94 THR A O 1
ATOM 723 N N . ALA A 1 95 ? -6.427 1.456 0.384 1.00 97.44 95 ALA A N 1
ATOM 724 C CA . ALA A 1 95 ? -7.376 0.387 0.079 1.00 97.44 95 ALA A CA 1
ATOM 725 C C . ALA A 1 95 ? -7.474 -0.633 1.222 1.00 97.44 95 ALA A C 1
ATOM 727 O O . ALA A 1 95 ? -8.576 -0.952 1.657 1.00 97.44 95 ALA A O 1
ATOM 728 N N . ALA A 1 96 ? -6.337 -1.087 1.756 1.00 96.81 96 ALA A N 1
ATOM 729 C CA . ALA A 1 96 ? -6.311 -2.012 2.885 1.00 96.81 96 ALA A CA 1
ATOM 730 C C . ALA A 1 96 ? -6.898 -1.386 4.164 1.00 96.81 96 ALA A C 1
ATOM 732 O O . ALA A 1 96 ? -7.543 -2.079 4.946 1.00 96.81 96 ALA A O 1
ATOM 733 N N . ALA A 1 97 ? -6.710 -0.078 4.375 1.00 96.44 97 ALA A N 1
ATOM 734 C CA . ALA A 1 97 ? -7.291 0.636 5.510 1.00 96.44 97 ALA A CA 1
ATOM 735 C C . ALA A 1 97 ? -8.824 0.736 5.432 1.00 96.44 97 ALA A C 1
ATOM 737 O O . ALA A 1 97 ? -9.479 0.726 6.470 1.00 96.44 97 ALA A O 1
ATOM 738 N N . LEU A 1 98 ? -9.391 0.842 4.224 1.00 95.31 98 LEU A N 1
ATOM 739 C CA . LEU A 1 98 ? -10.842 0.879 3.995 1.00 95.31 98 LEU A CA 1
ATOM 740 C C . LEU A 1 98 ? -11.504 -0.507 4.066 1.00 95.31 98 LEU A C 1
ATOM 742 O O . LEU A 1 98 ? -12.706 -0.580 4.298 1.00 95.31 98 LEU A O 1
ATOM 746 N N . ASP A 1 99 ? -10.739 -1.581 3.856 1.00 94.75 99 ASP A N 1
ATOM 747 C CA . ASP A 1 99 ? -11.199 -2.980 3.924 1.00 94.75 99 ASP A CA 1
ATOM 748 C C . ASP A 1 99 ? -11.157 -3.565 5.358 1.00 94.75 99 ASP A C 1
ATOM 750 O O . ASP A 1 99 ? -11.339 -4.765 5.554 1.00 94.75 99 ASP A O 1
ATOM 754 N N . THR A 1 100 ? -10.879 -2.727 6.368 1.00 86.50 100 THR A N 1
ATOM 755 C CA . THR A 1 100 ? -10.799 -3.071 7.805 1.00 86.50 100 THR A CA 1
ATOM 756 C C . THR A 1 100 ? -12.067 -2.691 8.558 1.00 86.50 100 THR A C 1
ATOM 758 O O . THR A 1 100 ? -12.477 -3.485 9.439 1.00 86.50 100 THR A O 1
#

Foldseek 3Di:
DDDDDDDDDDDDPDDDDPDDPDVDPPDPFDWDWDQACVRDIWTATPVVRDTPDDSNDLLVCLQPVPQVVVPLVVVPVPDDDDDDDDCCHVVSNVVNNVVD